Protein AF-A0A7S2E389-F1 (afdb_monomer_lite)

Organism: NCBI:txid156173

Foldseek 3Di:
DPPDPLDFQKKKKKKKKFFFDDFLVVCPPVLVVLQLVLLCVQLVHDSVQWDWDFDGDRTIIMIMGIGRDPVSNVVSQVSCCVQQVDQVSVCVSSVTRTPDRMDMDMDMDTDDRDDPDDDDDDDDDDDDDDDPDPPVVVVVVVVVVVVVVVVVVVPPPPDPDDDDPVVVVVVVVVVVVPPD

Sequence (180 aa):
EPVNATLLRLFHEVTVEFKAAGSPEDYGEGERRQLIYAFAVLASVATSQITLTIEAGSVLIRVTIAVESAGTAQGLTSGLATSLANPSSASAVLGIQLESSPLIMSRNMFEPPSMPLSSTSPLIVDVVIAVTVTVPAFVLALLAAWLVRRWRSRRSTKLRSHQPAEIENVRRQDMEATTL

pLDDT: mean 70.9, std 14.21, range [37.81, 89.5]

Secondary structure (DSSP, 8-state):
--------EEEEEEEEEEEBSS-GGG--HHHHHHHHHHHHHHHT--GGGEEEEEETTTTEEEEEEEES-HHHHHHHHHHHHHHTSSHHHHHHHHSS-BSSPPEEEEEEEEEPP-------------------SSHHHHHHHHHHHHHHHHHHTTSSSS-SS---STTHHHHHHTTSSS--

Radius of gyration: 32.39 Å; chains: 1; bounding box: 57×94×91 Å

Structure (mmCIF, N/CA/C/O backbone):
data_AF-A0A7S2E389-F1
#
_entry.id   AF-A0A7S2E389-F1
#
loop_
_atom_site.group_PDB
_atom_site.id
_atom_site.type_symbol
_atom_site.label_atom_id
_atom_site.label_alt_id
_atom_site.label_comp_id
_atom_site.label_asym_id
_atom_site.label_entity_id
_atom_site.label_seq_id
_atom_site.pdbx_PDB_ins_code
_atom_site.Cartn_x
_atom_site.Cartn_y
_atom_site.Cartn_z
_atom_site.occupancy
_atom_site.B_iso_or_equiv
_atom_site.auth_seq_id
_atom_site.auth_comp_id
_atom_site.auth_asym_id
_atom_site.auth_atom_id
_atom_site.pdbx_PDB_model_num
ATOM 1 N N . GLU A 1 1 ? 14.743 -26.527 -36.123 1.00 47.25 1 GLU A N 1
ATOM 2 C CA . GLU A 1 1 ? 13.999 -25.509 -35.353 1.00 47.25 1 GLU A CA 1
ATOM 3 C C . GLU A 1 1 ? 14.771 -25.197 -34.081 1.00 47.25 1 GLU A C 1
ATOM 5 O O . GLU A 1 1 ? 15.100 -26.145 -33.373 1.00 47.25 1 GLU A O 1
ATOM 10 N N . PRO A 1 2 ? 15.164 -23.944 -33.803 1.00 46.78 2 PRO A N 1
ATOM 11 C CA . PRO A 1 2 ? 15.747 -23.632 -32.510 1.00 46.78 2 PRO A CA 1
ATOM 12 C C . PRO A 1 2 ? 14.647 -23.684 -31.444 1.00 46.78 2 PRO A C 1
ATOM 14 O O . PRO A 1 2 ? 13.579 -23.095 -31.596 1.00 46.78 2 PRO A O 1
ATOM 17 N N . VAL A 1 3 ? 14.937 -24.441 -30.389 1.00 47.91 3 VAL A N 1
ATOM 18 C CA . VAL A 1 3 ? 14.195 -24.528 -29.131 1.00 47.91 3 VAL A CA 1
ATOM 19 C C . VAL A 1 3 ? 13.726 -23.148 -28.679 1.00 47.91 3 VAL A C 1
ATOM 21 O O . VAL A 1 3 ? 14.531 -22.232 -28.524 1.00 47.91 3 VAL A O 1
ATOM 24 N N . ASN A 1 4 ? 12.414 -23.033 -28.475 1.00 49.16 4 ASN A N 1
ATOM 25 C CA . ASN A 1 4 ? 11.733 -21.903 -27.859 1.00 49.16 4 ASN A CA 1
ATOM 26 C C . ASN A 1 4 ? 12.424 -21.565 -26.527 1.00 49.16 4 ASN A C 1
ATOM 28 O O . ASN A 1 4 ? 12.176 -22.208 -25.507 1.00 49.16 4 ASN A O 1
ATOM 32 N N . ALA A 1 5 ? 13.349 -20.606 -26.554 1.00 50.44 5 ALA A N 1
ATOM 33 C CA . ALA A 1 5 ? 13.972 -20.065 -25.363 1.00 50.44 5 ALA A CA 1
ATOM 34 C C . ALA A 1 5 ? 12.904 -19.239 -24.651 1.00 50.44 5 ALA A C 1
ATOM 36 O O . ALA A 1 5 ? 12.725 -18.054 -24.917 1.00 50.44 5 ALA A O 1
ATOM 37 N N . THR A 1 6 ? 12.146 -19.904 -23.788 1.00 58.00 6 THR A N 1
ATOM 38 C CA . THR A 1 6 ? 11.231 -19.274 -22.852 1.00 58.00 6 THR A CA 1
ATOM 39 C C . THR A 1 6 ? 12.028 -18.295 -21.993 1.00 58.00 6 THR A C 1
ATOM 41 O O . THR A 1 6 ? 12.669 -18.686 -21.019 1.00 58.00 6 THR A O 1
ATOM 44 N N . LEU A 1 7 ? 12.055 -17.024 -22.394 1.00 58.09 7 LEU A N 1
ATOM 45 C CA . LEU A 1 7 ? 12.712 -15.971 -21.634 1.00 58.09 7 LEU A CA 1
ATOM 46 C C . LEU A 1 7 ? 11.925 -15.779 -20.337 1.00 58.09 7 LEU A C 1
ATOM 48 O O . LEU A 1 7 ? 10.818 -15.244 -20.353 1.00 58.09 7 LEU A O 1
ATOM 52 N N . LEU A 1 8 ? 12.497 -16.225 -19.218 1.00 62.19 8 LEU A N 1
ATOM 53 C CA . LEU A 1 8 ? 12.034 -15.823 -17.895 1.00 62.19 8 LEU A CA 1
ATOM 54 C C . LEU A 1 8 ? 12.131 -14.298 -17.824 1.00 62.19 8 LEU A C 1
ATOM 56 O O . LEU A 1 8 ? 13.225 -13.738 -17.932 1.00 62.19 8 LEU A O 1
ATOM 60 N N . ARG A 1 9 ? 10.993 -13.618 -17.675 1.00 67.62 9 ARG A N 1
ATOM 61 C CA . ARG A 1 9 ? 11.000 -12.177 -17.426 1.00 67.62 9 ARG A CA 1
ATOM 62 C C . ARG A 1 9 ? 11.419 -11.955 -15.977 1.00 67.62 9 ARG A C 1
ATOM 64 O O . ARG A 1 9 ? 10.734 -12.388 -15.051 1.00 67.62 9 ARG A O 1
ATOM 71 N N . LEU A 1 10 ? 12.573 -11.318 -15.802 1.00 75.62 10 LEU A N 1
ATOM 72 C CA . LEU A 1 10 ? 13.026 -10.819 -14.510 1.00 75.62 10 LEU A CA 1
ATOM 73 C C . LEU A 1 10 ? 12.298 -9.505 -14.232 1.00 75.62 10 LEU A C 1
ATOM 75 O O . LEU A 1 10 ? 12.413 -8.562 -15.014 1.00 75.62 10 LEU A O 1
ATOM 79 N N . PHE A 1 11 ? 11.597 -9.435 -13.110 1.00 81.25 11 PHE A N 1
ATOM 80 C CA . PHE A 1 11 ? 11.039 -8.195 -12.590 1.00 81.25 11 PHE A CA 1
ATOM 81 C C . PHE A 1 11 ? 11.464 -8.008 -11.135 1.00 81.25 11 PHE A C 1
ATOM 83 O O . PHE A 1 11 ? 12.032 -8.892 -10.494 1.00 81.25 11 PHE A O 1
ATOM 90 N N . HIS A 1 12 ? 11.251 -6.810 -10.622 1.00 84.19 12 HIS A N 1
ATOM 91 C CA . HIS A 1 12 ? 11.649 -6.411 -9.287 1.00 84.19 12 HIS A CA 1
ATOM 92 C C . HIS A 1 12 ? 10.407 -5.981 -8.528 1.00 84.19 12 HIS A C 1
ATOM 94 O O . HIS A 1 12 ? 9.542 -5.289 -9.057 1.00 84.19 12 HIS A O 1
ATOM 100 N N . GLU A 1 13 ? 10.327 -6.398 -7.279 1.00 85.44 13 GLU A N 1
ATOM 101 C CA . GLU A 1 13 ? 9.229 -6.081 -6.390 1.00 85.44 13 GLU A CA 1
ATOM 102 C C . GLU A 1 13 ? 9.746 -5.202 -5.256 1.00 85.44 13 GLU A C 1
ATOM 104 O O . GLU A 1 13 ? 10.777 -5.503 -4.648 1.00 85.44 13 GLU A O 1
ATOM 109 N N . VAL A 1 14 ? 9.023 -4.126 -4.964 1.00 85.69 14 VAL A N 1
ATOM 110 C CA . VAL A 1 14 ? 9.218 -3.311 -3.767 1.00 85.69 14 VAL A CA 1
ATOM 111 C C . VAL A 1 14 ? 7.978 -3.454 -2.898 1.00 85.69 14 VAL A C 1
ATOM 113 O O . VAL A 1 14 ? 6.881 -3.090 -3.314 1.00 85.69 14 VAL A O 1
ATOM 116 N N . THR A 1 15 ? 8.155 -3.977 -1.692 1.00 86.88 15 THR A N 1
ATOM 117 C CA . THR A 1 15 ? 7.086 -4.170 -0.715 1.00 86.88 15 THR A CA 1
ATOM 118 C C . THR A 1 15 ? 7.263 -3.193 0.442 1.00 86.88 15 THR A C 1
ATOM 120 O O . THR A 1 15 ? 8.345 -3.085 1.018 1.00 86.88 15 THR A O 1
ATOM 123 N N . VAL A 1 16 ? 6.191 -2.480 0.778 1.00 86.50 16 VAL A N 1
ATOM 124 C CA . VAL A 1 16 ? 6.095 -1.563 1.914 1.00 86.50 16 VAL A CA 1
ATOM 125 C C . VAL A 1 16 ? 5.064 -2.114 2.887 1.00 86.50 16 VAL A C 1
ATOM 127 O O . VAL A 1 16 ? 3.914 -2.329 2.512 1.00 86.50 16 VAL A O 1
ATOM 130 N N . GLU A 1 17 ? 5.462 -2.337 4.131 1.00 89.50 17 GLU A N 1
ATOM 131 C CA . GLU A 1 17 ? 4.605 -2.888 5.177 1.00 89.50 17 GLU A CA 1
ATOM 132 C C . GLU A 1 17 ? 4.546 -1.944 6.372 1.00 89.50 17 GLU A C 1
ATOM 134 O O . GLU A 1 17 ? 5.573 -1.462 6.844 1.00 89.50 17 GLU A O 1
ATOM 139 N N . PHE A 1 18 ? 3.349 -1.667 6.879 1.00 86.19 18 PHE A N 1
ATOM 140 C CA . PHE A 1 18 ? 3.179 -0.828 8.058 1.00 86.19 18 PHE A CA 1
ATOM 141 C C . PHE A 1 18 ? 1.915 -1.170 8.832 1.00 86.19 18 PHE A C 1
ATOM 143 O O . PHE A 1 18 ? 0.954 -1.719 8.294 1.00 86.19 18 PHE A O 1
ATOM 150 N N . LYS A 1 19 ? 1.925 -0.800 10.113 1.00 88.31 19 LYS A N 1
ATOM 151 C CA . LYS A 1 19 ? 0.751 -0.877 10.978 1.00 88.31 19 LYS A CA 1
ATOM 152 C C . LYS A 1 19 ? 0.021 0.450 10.976 1.00 88.31 19 LYS A C 1
ATOM 154 O O . LYS A 1 19 ? 0.640 1.496 11.189 1.00 88.31 19 LYS A O 1
ATOM 159 N N . ALA A 1 20 ? -1.280 0.393 10.754 1.00 85.50 20 ALA A N 1
ATOM 160 C CA . ALA A 1 20 ? -2.153 1.548 10.803 1.00 85.50 20 ALA A CA 1
ATOM 161 C C . ALA A 1 20 ? -3.182 1.403 11.930 1.00 85.50 20 ALA A C 1
ATOM 163 O O . ALA A 1 20 ? -3.482 0.296 12.377 1.00 85.50 20 ALA A O 1
ATOM 164 N N . ALA A 1 21 ? -3.676 2.536 12.419 1.00 80.56 21 ALA A N 1
ATOM 165 C CA . ALA A 1 21 ? -4.662 2.557 13.487 1.00 80.56 21 ALA A CA 1
ATOM 166 C C . ALA A 1 21 ? -6.050 2.195 12.949 1.00 80.56 21 ALA A C 1
ATOM 168 O O . ALA A 1 21 ? -6.443 2.658 11.881 1.00 80.56 21 ALA A O 1
ATOM 169 N N . GLY A 1 22 ? -6.814 1.441 13.736 1.00 77.62 22 GLY A N 1
ATOM 170 C CA . GLY A 1 22 ? -8.198 1.090 13.424 1.00 77.62 22 GLY A CA 1
ATOM 171 C C . GLY A 1 22 ? -8.392 -0.404 13.205 1.00 77.62 22 GLY A C 1
ATOM 172 O O . GLY A 1 22 ? -7.653 -1.231 13.740 1.00 77.62 22 GLY A O 1
ATOM 173 N N . SER A 1 23 ? -9.421 -0.734 12.438 1.00 77.88 23 SER A N 1
ATOM 174 C CA . SER A 1 23 ? -9.804 -2.090 12.055 1.00 77.88 23 SER A CA 1
ATOM 175 C C . SER A 1 23 ? -9.699 -2.246 10.538 1.00 77.88 23 SER A C 1
ATOM 177 O O . SER A 1 23 ? -9.848 -1.266 9.815 1.00 77.88 23 SER A O 1
ATOM 179 N N . PRO A 1 24 ? -9.475 -3.460 10.005 1.00 77.25 24 PRO A N 1
ATOM 180 C CA . PRO A 1 24 ? -9.422 -3.675 8.553 1.00 77.25 24 PRO A CA 1
ATOM 181 C C . PRO A 1 24 ? -10.719 -3.244 7.843 1.00 77.25 24 PRO A C 1
ATOM 183 O O . PRO A 1 24 ? -10.689 -2.884 6.671 1.00 77.25 24 PRO A O 1
ATOM 186 N N . GLU A 1 25 ? -11.836 -3.230 8.572 1.00 78.12 25 GLU A N 1
ATOM 187 C CA . GLU A 1 25 ? -13.152 -2.745 8.140 1.00 78.12 25 GLU A CA 1
ATOM 188 C C . GLU A 1 25 ? -13.181 -1.233 7.853 1.00 78.12 25 GLU A C 1
ATOM 190 O O . GLU A 1 25 ? -13.958 -0.793 7.009 1.00 78.12 25 GLU A O 1
ATOM 195 N N . ASP A 1 26 ? -12.303 -0.448 8.490 1.00 78.00 26 ASP A N 1
ATOM 196 C CA . ASP A 1 26 ? -12.173 0.997 8.257 1.00 78.00 26 ASP A CA 1
ATOM 197 C C . ASP A 1 26 ? -11.518 1.307 6.898 1.00 78.00 26 ASP A C 1
ATOM 199 O O . ASP A 1 26 ? -11.553 2.441 6.424 1.00 78.00 26 ASP A O 1
ATOM 203 N N . TYR A 1 27 ? -10.931 0.299 6.247 1.00 80.62 27 TYR A N 1
ATOM 204 C CA . TYR A 1 27 ? -10.250 0.425 4.962 1.00 80.62 27 TYR A CA 1
ATOM 205 C C . TYR A 1 27 ? -11.116 -0.128 3.834 1.00 80.62 27 TYR A C 1
ATOM 207 O O . TYR A 1 27 ? -10.778 -1.120 3.175 1.00 80.62 27 TYR A O 1
ATOM 215 N N . GLY A 1 28 ? -12.245 0.542 3.611 1.00 81.50 28 GLY A N 1
ATOM 216 C CA . GLY A 1 28 ? -13.146 0.264 2.504 1.00 81.50 28 GLY A CA 1
ATOM 217 C C . GLY A 1 28 ? -12.509 0.539 1.139 1.00 81.50 28 GLY A C 1
ATOM 218 O O . GLY A 1 28 ? -11.346 0.922 1.002 1.00 81.50 28 GLY A O 1
ATOM 219 N N . GLU A 1 29 ? -13.277 0.344 0.066 1.00 80.00 29 GLU A N 1
ATOM 220 C CA . GLU A 1 29 ? -12.762 0.561 -1.292 1.00 80.00 29 GLU A CA 1
ATOM 221 C C . GLU A 1 29 ? -12.270 1.993 -1.542 1.00 80.00 29 GLU A C 1
ATOM 223 O O . GLU A 1 29 ? -11.377 2.192 -2.366 1.00 80.00 29 GLU A O 1
ATOM 228 N N . GLY A 1 30 ? -12.849 2.991 -0.869 1.00 79.69 30 GLY A N 1
ATOM 229 C CA . GLY A 1 30 ? -12.448 4.391 -1.006 1.00 79.69 30 GLY A CA 1
ATOM 230 C C . GLY A 1 30 ? -11.042 4.626 -0.471 1.00 79.69 30 GLY A C 1
ATOM 231 O O . GLY A 1 30 ? -10.175 5.113 -1.195 1.00 79.69 30 GLY A O 1
ATOM 232 N N . GLU A 1 31 ? -10.807 4.197 0.762 1.00 82.12 31 GLU A N 1
ATOM 233 C CA . GLU A 1 31 ? -9.537 4.290 1.471 1.00 82.12 31 GLU A CA 1
ATOM 234 C C . GLU A 1 31 ? -8.474 3.450 0.764 1.00 82.12 31 GLU A C 1
ATOM 236 O O . GLU A 1 31 ? -7.360 3.914 0.533 1.00 82.12 31 GLU A O 1
ATOM 241 N N . ARG A 1 32 ? -8.835 2.242 0.313 1.00 84.00 32 ARG A N 1
ATOM 242 C CA . ARG A 1 32 ? -7.960 1.387 -0.499 1.00 84.00 32 ARG A CA 1
ATOM 243 C C . ARG A 1 32 ? -7.542 2.069 -1.798 1.00 84.00 32 ARG A C 1
ATOM 245 O O . ARG A 1 32 ? -6.355 2.094 -2.118 1.00 84.00 32 ARG A O 1
ATOM 252 N N . ARG A 1 33 ? -8.486 2.660 -2.539 1.00 85.19 33 ARG A N 1
ATOM 253 C CA . ARG A 1 33 ? -8.187 3.413 -3.770 1.00 85.19 33 ARG A CA 1
ATOM 254 C C . ARG A 1 33 ? -7.328 4.639 -3.489 1.00 85.19 33 ARG A C 1
ATOM 256 O O . ARG A 1 33 ? -6.416 4.917 -4.262 1.00 85.19 33 ARG A O 1
ATOM 263 N N . GLN A 1 34 ? -7.588 5.347 -2.395 1.00 85.31 34 GLN A N 1
ATOM 264 C CA . GLN A 1 34 ? -6.793 6.499 -1.986 1.00 85.31 34 GLN A CA 1
ATOM 265 C C . GLN A 1 34 ? -5.358 6.096 -1.631 1.00 85.31 34 GLN A C 1
ATOM 267 O O . GLN A 1 34 ? -4.425 6.757 -2.078 1.00 85.31 34 GLN A O 1
ATOM 272 N N . LEU A 1 35 ? -5.172 4.991 -0.905 1.00 87.19 35 LEU A N 1
ATOM 273 C CA . LEU A 1 35 ? -3.854 4.443 -0.586 1.00 87.19 35 LEU A CA 1
ATOM 274 C C . LEU A 1 35 ? -3.107 4.027 -1.853 1.00 87.19 35 LEU A C 1
ATOM 276 O O . LEU A 1 35 ? -1.968 4.440 -2.051 1.00 87.19 35 LEU A O 1
ATOM 280 N N . ILE A 1 36 ? -3.759 3.284 -2.750 1.00 86.56 36 ILE A N 1
ATOM 281 C CA . ILE A 1 36 ? -3.169 2.896 -4.039 1.00 86.56 36 ILE A CA 1
ATOM 282 C C . ILE A 1 36 ? -2.757 4.138 -4.839 1.00 86.56 36 ILE A C 1
ATOM 284 O O . ILE A 1 36 ? -1.653 4.184 -5.376 1.00 86.56 36 ILE A O 1
ATOM 288 N N . TYR A 1 37 ? -3.605 5.167 -4.889 1.00 85.62 37 TYR A N 1
ATOM 289 C CA . TYR A 1 37 ? -3.296 6.413 -5.587 1.00 85.62 37 TYR A CA 1
ATOM 290 C C . TYR A 1 37 ? -2.128 7.172 -4.943 1.00 85.62 37 TYR A C 1
ATOM 292 O O . TYR A 1 37 ? -1.239 7.640 -5.650 1.00 85.62 37 TYR A O 1
ATOM 300 N N . ALA A 1 38 ? -2.085 7.262 -3.612 1.00 84.69 38 ALA A N 1
ATOM 301 C CA . ALA A 1 38 ? -0.989 7.907 -2.894 1.00 84.69 38 ALA A CA 1
ATOM 302 C C . ALA A 1 38 ? 0.353 7.220 -3.193 1.00 84.69 38 ALA A C 1
ATOM 304 O O . ALA A 1 38 ? 1.327 7.891 -3.530 1.00 84.69 38 ALA A O 1
ATOM 305 N N . PHE A 1 39 ? 0.390 5.884 -3.161 1.00 82.06 39 PHE A N 1
ATOM 306 C CA . PHE A 1 39 ? 1.584 5.124 -3.527 1.00 82.06 39 PHE A CA 1
ATOM 307 C C . PHE A 1 39 ? 1.938 5.258 -5.011 1.00 82.06 39 PHE A C 1
ATOM 309 O O . PHE A 1 39 ? 3.116 5.391 -5.327 1.00 82.06 39 PHE A O 1
ATOM 316 N N . ALA A 1 40 ? 0.956 5.303 -5.914 1.00 80.38 40 ALA A N 1
ATOM 317 C CA . ALA A 1 40 ? 1.194 5.540 -7.339 1.00 80.38 40 ALA A CA 1
ATOM 318 C C . ALA A 1 40 ? 1.856 6.900 -7.594 1.00 80.38 40 ALA A C 1
ATOM 320 O O . ALA A 1 40 ? 2.821 6.979 -8.351 1.00 80.38 40 ALA A O 1
ATOM 321 N N . VAL A 1 41 ? 1.392 7.957 -6.918 1.00 82.12 41 VAL A N 1
ATOM 322 C CA . VAL A 1 41 ? 1.977 9.303 -7.016 1.00 82.12 41 VAL A CA 1
ATOM 323 C C . VAL A 1 41 ? 3.383 9.345 -6.415 1.00 82.12 41 VAL A C 1
ATOM 325 O O . VAL A 1 41 ? 4.289 9.893 -7.036 1.00 82.12 41 VAL A O 1
ATOM 328 N N . LEU A 1 4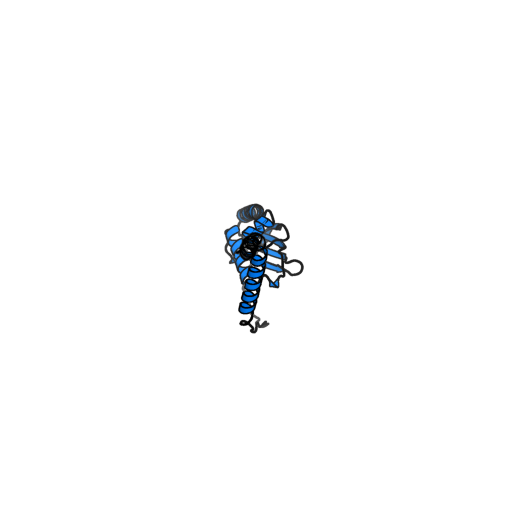2 ? 3.590 8.740 -5.242 1.00 79.12 42 LEU A N 1
ATOM 329 C CA . LEU A 1 42 ? 4.899 8.708 -4.576 1.00 79.12 42 LEU A CA 1
ATOM 330 C C . LEU A 1 42 ? 5.950 7.925 -5.360 1.00 79.12 42 LEU A C 1
ATOM 332 O O . LEU A 1 42 ? 7.102 8.343 -5.440 1.00 79.12 42 LEU A O 1
ATOM 336 N N . ALA A 1 43 ? 5.556 6.779 -5.910 1.00 77.00 43 ALA A N 1
ATOM 337 C CA . ALA A 1 43 ? 6.436 5.907 -6.672 1.00 77.00 43 ALA A CA 1
ATOM 338 C C . ALA A 1 43 ? 6.492 6.284 -8.164 1.00 77.00 43 ALA A C 1
ATOM 340 O O . ALA A 1 43 ? 7.304 5.740 -8.904 1.00 77.00 43 ALA A O 1
ATOM 341 N N . SER A 1 44 ? 5.662 7.221 -8.630 1.00 80.38 44 SER A N 1
ATOM 342 C CA . SER A 1 44 ? 5.530 7.559 -10.052 1.00 80.38 44 SER A CA 1
ATOM 343 C C . SER A 1 44 ? 5.253 6.328 -10.942 1.00 80.38 44 SER A C 1
ATOM 345 O O . SER A 1 44 ? 5.783 6.217 -12.050 1.00 80.38 44 SER A O 1
ATOM 347 N N . VAL A 1 45 ? 4.429 5.396 -10.457 1.00 81.06 45 VAL A N 1
ATOM 348 C CA . VAL A 1 45 ? 4.060 4.144 -11.147 1.00 81.06 45 VAL A CA 1
ATOM 349 C C . VAL A 1 45 ? 2.564 4.102 -11.450 1.00 81.06 45 VAL A C 1
ATOM 351 O O . VAL A 1 45 ? 1.775 4.848 -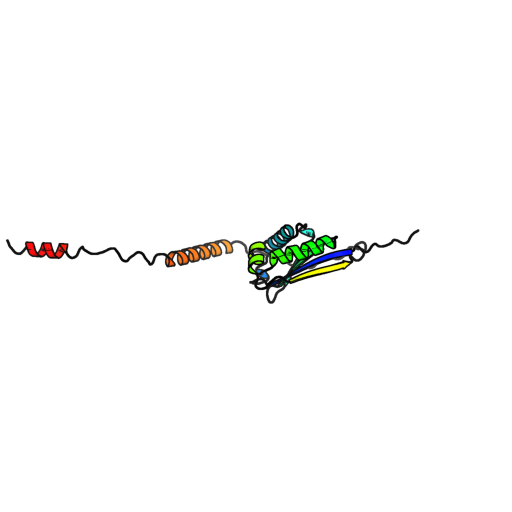10.869 1.00 81.06 45 VAL A O 1
ATOM 354 N N . ALA A 1 46 ? 2.148 3.211 -12.350 1.00 78.38 46 ALA A N 1
ATOM 355 C CA . ALA A 1 46 ? 0.728 3.000 -12.615 1.00 78.38 46 ALA A CA 1
ATOM 356 C C . ALA A 1 46 ? 0.059 2.245 -11.454 1.00 78.38 46 ALA A C 1
ATOM 358 O O . ALA A 1 46 ? 0.647 1.340 -10.864 1.00 78.38 46 ALA A O 1
ATOM 359 N N . THR A 1 47 ? -1.209 2.547 -11.167 1.00 75.94 47 THR A N 1
ATOM 360 C CA . THR A 1 47 ? -1.983 1.841 -10.127 1.00 75.94 47 THR A CA 1
ATOM 361 C C . THR A 1 47 ? -2.137 0.344 -10.409 1.00 75.94 47 THR A C 1
ATOM 363 O O . THR A 1 47 ? -2.266 -0.435 -9.473 1.00 75.94 47 THR A O 1
ATOM 366 N N . SER A 1 48 ? -2.068 -0.075 -11.678 1.00 78.62 48 SER A N 1
ATOM 367 C CA . SER A 1 48 ? -2.080 -1.484 -12.094 1.00 78.62 48 SER A CA 1
ATOM 368 C C . SER A 1 48 ? -0.838 -2.271 -11.666 1.00 78.62 48 SER A C 1
ATOM 370 O O . SER A 1 48 ? -0.867 -3.497 -11.683 1.00 78.62 48 SER A O 1
ATOM 372 N N . GLN A 1 49 ? 0.244 -1.588 -11.286 1.00 77.69 49 GLN A N 1
ATOM 373 C CA . GLN A 1 49 ? 1.479 -2.200 -10.789 1.00 77.69 49 GLN A CA 1
ATOM 374 C C . GLN A 1 49 ? 1.493 -2.323 -9.260 1.00 77.69 49 GLN A C 1
ATOM 376 O O . GLN A 1 49 ? 2.475 -2.813 -8.701 1.00 77.69 49 GLN A O 1
ATOM 381 N N . ILE A 1 50 ? 0.430 -1.864 -8.588 1.00 81.62 50 ILE A N 1
ATOM 382 C CA . ILE A 1 50 ? 0.327 -1.810 -7.132 1.00 81.62 50 ILE A CA 1
ATOM 383 C C . ILE A 1 50 ? -0.706 -2.820 -6.648 1.00 81.62 50 ILE A C 1
ATOM 385 O O . ILE A 1 50 ? -1.866 -2.793 -7.050 1.00 81.62 50 ILE A O 1
ATOM 389 N N . THR A 1 51 ? -0.294 -3.666 -5.711 1.00 86.12 51 THR A N 1
ATOM 390 C CA . THR A 1 51 ? -1.178 -4.575 -4.980 1.00 86.12 51 THR A CA 1
ATOM 391 C C . THR A 1 51 ? -1.247 -4.148 -3.519 1.00 86.12 51 THR A C 1
ATOM 393 O O . THR A 1 51 ? -0.216 -3.932 -2.888 1.00 86.12 51 THR A O 1
ATOM 396 N N . LEU A 1 52 ? -2.461 -4.023 -2.977 1.00 88.38 52 LEU A N 1
ATOM 397 C CA . LEU A 1 52 ? -2.716 -3.636 -1.588 1.00 88.38 52 LEU A CA 1
ATOM 398 C C . LEU A 1 52 ? -3.365 -4.802 -0.838 1.00 88.38 52 LEU A C 1
ATOM 400 O O . LEU A 1 52 ? -4.450 -5.250 -1.206 1.00 88.38 52 LEU A O 1
ATOM 404 N N . THR A 1 53 ? -2.729 -5.245 0.241 1.00 86.00 53 THR A N 1
ATOM 405 C CA . THR A 1 53 ? -3.255 -6.267 1.156 1.00 86.00 53 THR A CA 1
ATOM 406 C C . THR A 1 53 ? -3.434 -5.656 2.540 1.00 86.00 53 THR A C 1
ATOM 408 O O . THR A 1 53 ? -2.582 -4.895 2.994 1.00 86.00 53 THR A O 1
ATOM 411 N N . ILE A 1 54 ? -4.554 -5.963 3.196 1.00 86.00 54 ILE A N 1
ATOM 412 C CA . ILE A 1 54 ? -4.874 -5.481 4.544 1.00 86.00 54 ILE A CA 1
ATOM 413 C C . ILE A 1 54 ? -5.273 -6.691 5.379 1.00 86.00 54 ILE A C 1
ATOM 415 O O . ILE A 1 54 ? -6.243 -7.370 5.041 1.00 86.00 54 ILE A O 1
ATOM 419 N N . GLU A 1 55 ? -4.520 -6.961 6.440 1.00 83.25 55 GLU A N 1
ATOM 420 C CA . GLU A 1 55 ? -4.726 -8.111 7.324 1.00 83.25 55 GLU A CA 1
ATOM 421 C C . GLU A 1 55 ? -5.236 -7.668 8.708 1.00 83.25 55 GLU A C 1
ATOM 423 O O . GLU A 1 55 ? -4.934 -6.570 9.186 1.00 83.25 55 GLU A O 1
ATOM 428 N N . ALA A 1 56 ? -6.035 -8.526 9.352 1.00 77.19 56 ALA A N 1
ATOM 429 C CA . ALA A 1 56 ? -6.571 -8.298 10.694 1.00 77.19 56 ALA A CA 1
ATOM 430 C C . ALA A 1 56 ? -5.546 -8.662 11.791 1.00 77.19 56 ALA A C 1
ATOM 432 O O . ALA A 1 56 ? -4.744 -9.572 11.604 1.00 77.19 56 ALA A O 1
ATOM 433 N N . GLY A 1 57 ? -5.625 -8.009 12.962 1.00 60.12 57 GLY A N 1
ATOM 434 C CA . GLY A 1 57 ? -4.775 -8.314 14.132 1.00 60.12 57 GLY A CA 1
ATOM 435 C C . GLY A 1 57 ? -3.691 -7.272 14.455 1.00 60.12 57 GLY A C 1
ATOM 436 O O . GLY A 1 57 ? -2.570 -7.649 14.775 1.00 60.12 57 GLY A O 1
ATOM 437 N N . SER A 1 58 ? -4.053 -5.980 14.437 1.00 66.12 58 SER A N 1
ATOM 438 C CA . SER A 1 58 ? -3.217 -4.802 14.112 1.00 66.12 58 SER A CA 1
ATOM 439 C C . SER A 1 58 ? -3.188 -4.630 12.606 1.00 66.12 58 SER A C 1
ATOM 441 O O . SER A 1 58 ? -2.500 -5.398 11.947 1.00 66.12 58 SER A O 1
ATOM 443 N N . VAL A 1 59 ? -3.961 -3.671 12.081 1.00 83.50 59 VAL A N 1
ATOM 444 C CA . VAL A 1 59 ? -4.150 -3.452 10.638 1.00 83.50 59 VAL A CA 1
ATOM 445 C C . VAL A 1 59 ? -2.793 -3.387 9.954 1.00 83.50 59 VAL A C 1
ATOM 447 O O . VAL A 1 59 ? -2.109 -2.361 9.989 1.00 83.50 59 VAL A O 1
ATOM 450 N N . LEU A 1 60 ? -2.400 -4.513 9.368 1.00 86.00 60 LEU A N 1
ATOM 451 C CA . LEU A 1 60 ? -1.133 -4.664 8.686 1.00 86.00 60 LEU A CA 1
ATOM 452 C C . LEU A 1 60 ? -1.413 -4.402 7.221 1.00 86.00 60 LEU A C 1
ATOM 454 O O . LEU A 1 60 ? -2.083 -5.189 6.551 1.00 86.00 60 LEU A O 1
ATOM 458 N N . ILE A 1 61 ? -0.944 -3.255 6.752 1.00 86.88 61 ILE A N 1
ATOM 459 C CA . ILE A 1 61 ? -1.109 -2.842 5.371 1.00 86.88 61 ILE A CA 1
ATOM 460 C C . ILE A 1 61 ? 0.182 -3.169 4.642 1.00 86.88 61 ILE A C 1
ATOM 462 O O . ILE A 1 61 ? 1.249 -2.661 4.991 1.00 86.88 61 ILE A O 1
ATOM 466 N N . ARG A 1 62 ? 0.067 -4.013 3.619 1.00 87.50 62 ARG A N 1
ATOM 467 C CA . ARG A 1 62 ? 1.157 -4.372 2.719 1.00 87.50 62 ARG A CA 1
ATOM 468 C C . ARG A 1 62 ? 0.865 -3.833 1.328 1.00 87.50 62 ARG A C 1
ATOM 470 O O . ARG A 1 62 ? -0.159 -4.161 0.730 1.00 87.50 62 ARG A O 1
ATOM 477 N N . VAL A 1 63 ? 1.780 -3.020 0.823 1.00 87.62 63 VAL A N 1
ATOM 478 C CA . VAL A 1 63 ? 1.744 -2.450 -0.521 1.00 87.62 63 VAL A CA 1
ATOM 479 C C . VAL A 1 63 ? 2.888 -3.029 -1.321 1.00 87.62 63 VAL A C 1
ATOM 481 O O . VAL A 1 63 ? 4.044 -2.874 -0.945 1.00 87.62 63 VAL A O 1
ATOM 484 N N . THR A 1 64 ? 2.567 -3.663 -2.434 1.00 85.25 64 THR A N 1
ATOM 485 C CA . THR A 1 64 ? 3.536 -4.318 -3.304 1.00 85.25 64 THR A CA 1
ATOM 486 C C . THR A 1 64 ? 3.548 -3.623 -4.654 1.00 85.25 64 THR A C 1
ATOM 488 O O . THR A 1 64 ? 2.498 -3.462 -5.269 1.00 85.25 64 THR A O 1
ATOM 491 N N . ILE A 1 65 ? 4.728 -3.200 -5.100 1.00 81.81 65 ILE A N 1
ATOM 492 C CA . ILE A 1 65 ? 4.944 -2.456 -6.341 1.00 81.81 65 ILE A CA 1
ATOM 493 C C . ILE A 1 65 ? 5.844 -3.286 -7.256 1.00 81.81 65 ILE A C 1
ATOM 495 O O . ILE A 1 65 ? 6.998 -3.550 -6.914 1.00 81.81 65 ILE A O 1
ATOM 499 N N . ALA A 1 66 ? 5.334 -3.670 -8.424 1.00 84.12 66 ALA A N 1
ATOM 500 C CA . ALA A 1 66 ? 6.095 -4.400 -9.435 1.00 84.12 66 ALA A CA 1
ATOM 501 C C . ALA A 1 66 ? 6.733 -3.441 -10.454 1.00 84.12 66 ALA A C 1
ATOM 503 O O . ALA A 1 66 ? 6.051 -2.609 -11.053 1.00 84.12 66 ALA A O 1
ATOM 504 N N . VAL A 1 67 ? 8.041 -3.572 -10.683 1.00 80.81 67 VAL A N 1
ATOM 505 C CA . VAL A 1 67 ? 8.804 -2.770 -11.650 1.00 80.81 67 VAL A CA 1
ATOM 506 C C . VAL A 1 67 ? 9.763 -3.628 -12.470 1.00 80.81 67 VAL A C 1
ATOM 508 O O . VAL A 1 67 ? 10.334 -4.599 -11.988 1.00 80.81 67 VAL A O 1
ATOM 511 N N . GLU A 1 68 ? 9.990 -3.259 -13.727 1.00 78.69 68 GLU A N 1
ATOM 512 C CA . GLU A 1 68 ? 10.834 -4.054 -14.633 1.00 78.69 68 GLU A CA 1
ATOM 513 C C . GLU A 1 68 ? 12.338 -3.831 -14.387 1.00 78.69 68 GLU A C 1
ATOM 515 O O . GLU A 1 68 ? 13.153 -4.732 -14.576 1.00 78.69 68 GLU A O 1
ATOM 520 N N . SER A 1 69 ? 12.725 -2.646 -13.906 1.00 78.81 69 SER A N 1
ATOM 521 C CA . SER A 1 69 ? 14.129 -2.243 -13.757 1.00 78.81 69 SER A CA 1
ATOM 522 C C . SER A 1 69 ? 14.627 -2.326 -12.313 1.00 78.81 69 SER A C 1
ATOM 524 O O . SER A 1 69 ? 14.040 -1.738 -11.402 1.00 78.81 69 SER A O 1
ATOM 526 N N . ALA A 1 70 ? 15.786 -2.967 -12.127 1.00 74.50 70 ALA A N 1
ATOM 527 C CA . ALA A 1 70 ? 16.497 -3.025 -10.848 1.00 74.50 70 ALA A CA 1
ATOM 528 C C . ALA A 1 70 ? 16.859 -1.627 -10.321 1.00 74.50 70 ALA A C 1
ATO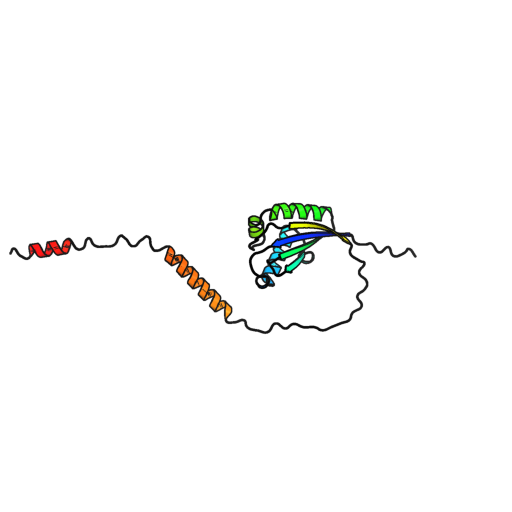M 530 O O . ALA A 1 70 ? 16.714 -1.345 -9.132 1.00 74.50 70 ALA A O 1
ATOM 531 N N . GLY A 1 71 ? 17.298 -0.732 -11.216 1.00 70.44 71 GLY A N 1
ATOM 532 C CA . GLY A 1 71 ? 17.648 0.646 -10.863 1.00 70.44 71 GLY A CA 1
ATOM 533 C C . GLY A 1 71 ? 16.426 1.447 -10.412 1.00 70.44 71 GLY A C 1
ATOM 534 O O . GLY A 1 71 ? 16.505 2.212 -9.453 1.00 70.44 71 GLY A O 1
ATOM 535 N N . THR A 1 72 ? 15.271 1.204 -11.038 1.00 77.81 72 THR A N 1
ATOM 536 C CA . THR A 1 72 ? 13.996 1.788 -10.603 1.00 77.81 72 THR A CA 1
ATOM 537 C C . THR A 1 72 ? 13.592 1.251 -9.233 1.00 77.81 72 THR A C 1
ATOM 539 O O . THR A 1 72 ? 13.231 2.042 -8.371 1.00 77.81 72 THR A O 1
ATOM 542 N N . ALA A 1 73 ? 13.727 -0.054 -8.976 1.00 73.75 73 ALA A N 1
ATOM 543 C CA . ALA A 1 73 ? 13.428 -0.638 -7.665 1.00 73.75 73 ALA A CA 1
ATOM 544 C C . ALA A 1 73 ? 14.303 -0.052 -6.540 1.00 73.75 73 ALA A C 1
ATOM 546 O O . ALA A 1 73 ? 13.802 0.260 -5.458 1.00 73.75 73 ALA A O 1
ATOM 547 N N . GLN A 1 74 ? 15.599 0.156 -6.795 1.00 74.69 74 GLN A N 1
ATOM 548 C CA . GLN A 1 74 ? 16.505 0.806 -5.840 1.00 74.69 74 GLN A CA 1
ATOM 549 C C . GLN A 1 74 ? 16.151 2.281 -5.616 1.00 74.69 74 GLN A C 1
ATOM 551 O O . GLN A 1 74 ? 16.100 2.731 -4.471 1.00 74.69 74 GLN A O 1
ATOM 556 N N . GLY A 1 75 ? 15.863 3.023 -6.690 1.00 76.81 75 GLY A N 1
ATOM 557 C CA . GLY A 1 75 ? 15.412 4.413 -6.604 1.00 76.81 75 GLY A CA 1
ATOM 558 C C . GLY A 1 75 ? 14.115 4.553 -5.804 1.00 76.81 75 GLY A C 1
ATOM 559 O O . GLY A 1 75 ? 14.025 5.407 -4.925 1.00 76.81 75 GLY A O 1
ATOM 560 N N . LEU A 1 76 ? 13.152 3.658 -6.039 1.00 82.56 76 LEU A N 1
ATOM 561 C CA . LEU A 1 76 ? 11.901 3.579 -5.287 1.00 82.56 76 LEU A CA 1
ATOM 562 C C . LEU A 1 76 ? 12.132 3.253 -3.819 1.00 82.56 76 LEU A C 1
ATOM 564 O O . LEU A 1 76 ? 11.563 3.913 -2.960 1.00 82.56 76 LEU A O 1
ATOM 568 N N . THR A 1 77 ? 12.991 2.279 -3.522 1.00 79.62 77 THR A N 1
ATOM 569 C CA . THR A 1 77 ? 13.318 1.908 -2.140 1.00 79.62 77 THR A CA 1
ATOM 570 C C . THR A 1 77 ? 13.873 3.114 -1.376 1.00 79.62 77 THR A C 1
ATOM 572 O O . THR A 1 77 ? 13.371 3.444 -0.305 1.00 79.62 77 THR A O 1
ATOM 575 N N . SER A 1 78 ? 14.850 3.825 -1.947 1.00 78.50 78 SER A N 1
ATOM 576 C CA . SER A 1 78 ? 15.454 5.013 -1.329 1.00 78.50 78 SER A CA 1
ATOM 577 C C . SER A 1 78 ? 14.482 6.197 -1.232 1.00 78.50 78 SER A C 1
ATOM 579 O O . SER A 1 78 ? 14.450 6.897 -0.217 1.00 78.50 78 SER A O 1
ATOM 581 N N . GLY A 1 79 ? 13.669 6.420 -2.269 1.00 78.00 79 GLY A N 1
ATOM 582 C CA . GLY A 1 79 ? 12.657 7.477 -2.304 1.00 78.00 79 GLY A CA 1
ATOM 583 C C . GLY A 1 79 ? 11.548 7.259 -1.275 1.00 78.00 79 GLY A C 1
ATOM 584 O O . GLY A 1 79 ? 11.236 8.166 -0.502 1.00 78.00 79 GLY A O 1
ATOM 585 N N . LEU A 1 80 ? 11.013 6.038 -1.196 1.00 83.44 80 LEU A N 1
ATOM 586 C CA . LEU A 1 80 ? 10.012 5.647 -0.204 1.00 83.44 80 LEU A CA 1
ATOM 587 C C . LEU A 1 80 ? 10.594 5.680 1.210 1.00 83.44 80 LEU A C 1
ATOM 589 O O . LEU A 1 80 ? 9.930 6.179 2.112 1.00 83.44 80 LEU A O 1
ATOM 593 N N . ALA A 1 81 ? 11.841 5.239 1.407 1.00 81.12 81 ALA A N 1
ATOM 594 C CA . ALA A 1 81 ? 12.499 5.301 2.713 1.00 81.12 81 ALA A CA 1
ATOM 595 C C . ALA A 1 81 ? 12.685 6.743 3.194 1.00 81.12 81 ALA A C 1
ATOM 597 O O . ALA A 1 81 ? 12.535 7.023 4.379 1.00 81.12 81 ALA A O 1
ATOM 598 N N . THR A 1 82 ? 12.954 7.670 2.274 1.00 78.50 82 THR A N 1
ATOM 599 C CA . THR A 1 82 ? 13.078 9.097 2.591 1.00 78.50 82 THR A CA 1
ATOM 600 C C . THR A 1 82 ? 11.711 9.731 2.864 1.00 78.50 82 THR A C 1
ATOM 602 O O . THR A 1 82 ? 11.552 10.472 3.831 1.00 78.50 82 THR A O 1
ATOM 605 N N . SER A 1 83 ? 10.707 9.432 2.033 1.00 76.44 83 SER A N 1
ATOM 606 C CA . SER A 1 83 ? 9.363 10.015 2.135 1.00 76.44 83 SER A CA 1
ATOM 607 C C . SER A 1 83 ? 8.578 9.493 3.344 1.00 76.44 83 SER A C 1
ATOM 609 O O . SER A 1 83 ? 7.864 10.249 4.005 1.00 76.44 83 SER A O 1
ATOM 611 N N . LEU A 1 84 ? 8.754 8.212 3.672 1.00 82.06 84 LEU A N 1
ATOM 612 C CA . LEU A 1 84 ? 8.047 7.515 4.744 1.00 82.06 84 LEU A CA 1
ATOM 613 C C . LEU A 1 84 ? 8.934 7.263 5.975 1.00 82.06 84 LEU A C 1
ATOM 615 O O . LEU A 1 84 ? 8.609 6.416 6.801 1.00 82.06 84 LEU A O 1
ATOM 619 N N . ALA A 1 85 ? 10.036 8.009 6.120 1.00 77.12 85 ALA A N 1
ATOM 620 C CA . ALA A 1 85 ? 11.061 7.796 7.149 1.00 77.12 85 ALA A CA 1
ATOM 621 C C . ALA A 1 85 ? 10.514 7.703 8.584 1.00 77.12 85 ALA A C 1
ATOM 623 O O . ALA A 1 85 ? 11.087 7.020 9.429 1.00 77.12 85 ALA A O 1
ATOM 624 N N . ASN A 1 86 ? 9.409 8.401 8.864 1.00 77.94 86 ASN A N 1
ATOM 625 C CA . ASN A 1 86 ? 8.784 8.465 10.179 1.00 77.94 86 ASN A CA 1
ATOM 626 C C . ASN A 1 86 ? 7.270 8.252 10.069 1.00 77.94 86 ASN A C 1
ATOM 628 O O . ASN A 1 86 ? 6.671 8.701 9.086 1.00 77.94 86 ASN A O 1
ATOM 632 N N . PRO A 1 87 ? 6.618 7.687 11.102 1.00 77.38 87 PRO A N 1
ATOM 633 C CA . PRO A 1 87 ? 5.177 7.443 11.089 1.00 77.38 87 PRO A CA 1
ATOM 634 C C . PRO A 1 87 ? 4.369 8.735 10.915 1.00 77.38 87 PRO A C 1
ATOM 636 O O . PRO A 1 87 ? 3.391 8.733 10.178 1.00 77.38 87 PRO A O 1
ATOM 639 N N . SER A 1 88 ? 4.795 9.865 11.495 1.00 77.06 88 SER A N 1
ATOM 640 C CA . SER A 1 88 ? 4.109 11.158 11.316 1.00 77.06 88 SER A CA 1
ATOM 641 C C . SER A 1 88 ? 4.192 11.689 9.882 1.00 77.06 88 SER A C 1
ATOM 643 O O . SER A 1 88 ? 3.206 12.200 9.357 1.00 77.06 88 SER A O 1
ATOM 645 N N . SER A 1 89 ? 5.355 11.558 9.234 1.00 78.19 89 SER A N 1
ATOM 646 C CA . SER A 1 89 ? 5.555 11.964 7.836 1.00 78.19 89 SER A CA 1
ATOM 647 C C . SER A 1 89 ? 4.768 11.058 6.894 1.00 78.19 89 SER A C 1
ATOM 649 O O . SER A 1 89 ? 4.036 11.548 6.040 1.00 78.19 89 SER A O 1
ATOM 651 N N . ALA A 1 90 ? 4.838 9.746 7.120 1.00 77.75 90 ALA A N 1
ATOM 652 C CA . ALA A 1 90 ? 4.054 8.765 6.387 1.00 77.75 90 ALA A CA 1
ATOM 653 C C . ALA A 1 90 ? 2.548 9.007 6.558 1.00 77.75 90 ALA A C 1
ATOM 655 O O . ALA A 1 90 ? 1.809 8.954 5.583 1.00 77.75 90 ALA A O 1
ATOM 656 N N . SER A 1 91 ? 2.096 9.363 7.763 1.00 80.44 91 SER A N 1
ATOM 657 C CA . SER A 1 91 ? 0.682 9.644 8.032 1.00 80.44 91 SER A CA 1
ATOM 658 C C . SER A 1 91 ? 0.192 10.892 7.301 1.00 80.44 91 SER A C 1
ATOM 660 O O . SER A 1 91 ? -0.908 10.904 6.756 1.00 80.44 91 SER A O 1
ATOM 662 N N . ALA A 1 92 ? 1.021 11.939 7.242 1.00 78.69 92 ALA A N 1
ATOM 663 C CA . ALA A 1 92 ? 0.708 13.161 6.503 1.00 78.69 92 ALA A CA 1
ATOM 664 C C . ALA A 1 92 ? 0.614 12.918 4.989 1.00 78.69 92 ALA A C 1
ATOM 666 O O . ALA A 1 92 ? -0.224 13.513 4.318 1.00 78.69 92 ALA A O 1
ATOM 667 N N . VAL A 1 93 ? 1.467 12.037 4.465 1.00 76.56 93 VAL A N 1
ATOM 668 C CA . VAL A 1 93 ? 1.524 11.697 3.041 1.00 76.56 93 VAL A CA 1
ATOM 669 C C . VAL A 1 93 ? 0.397 10.738 2.638 1.00 76.56 93 VAL A C 1
ATOM 671 O O . VAL A 1 93 ? -0.235 10.932 1.604 1.00 76.56 93 VAL A O 1
ATOM 674 N N . LEU A 1 94 ? 0.138 9.710 3.448 1.00 79.19 94 LEU A N 1
ATOM 675 C CA . LEU A 1 94 ? -0.838 8.654 3.159 1.00 79.19 94 LEU A CA 1
ATOM 676 C C . LEU A 1 94 ? -2.262 9.020 3.598 1.00 79.19 94 LEU A C 1
ATOM 678 O O . LEU A 1 94 ? -3.218 8.382 3.166 1.00 79.19 94 LEU A O 1
ATOM 682 N N . GLY A 1 95 ? -2.415 10.040 4.447 1.00 78.12 95 GLY A N 1
ATOM 683 C CA . GLY A 1 95 ? -3.712 10.496 4.947 1.00 78.12 95 GLY A CA 1
ATOM 684 C C . GLY A 1 95 ? -4.342 9.580 6.001 1.00 78.12 95 GLY A C 1
ATOM 685 O O . GLY A 1 95 ? -5.515 9.749 6.324 1.00 78.12 95 GLY A O 1
ATOM 686 N N . ILE A 1 96 ? -3.579 8.632 6.549 1.00 80.81 96 ILE A N 1
ATOM 687 C CA . ILE A 1 96 ? -4.008 7.674 7.579 1.00 80.81 96 ILE A CA 1
ATOM 688 C C . ILE A 1 96 ? -3.063 7.735 8.777 1.00 80.81 96 ILE A C 1
ATOM 690 O O . ILE A 1 96 ? -1.912 8.120 8.627 1.00 80.81 96 ILE A O 1
ATOM 694 N N . GLN A 1 97 ? -3.524 7.358 9.969 1.00 80.69 97 GLN A N 1
ATOM 695 C CA . GLN A 1 97 ? -2.656 7.300 11.149 1.00 80.69 97 GLN A CA 1
ATOM 696 C C . GLN A 1 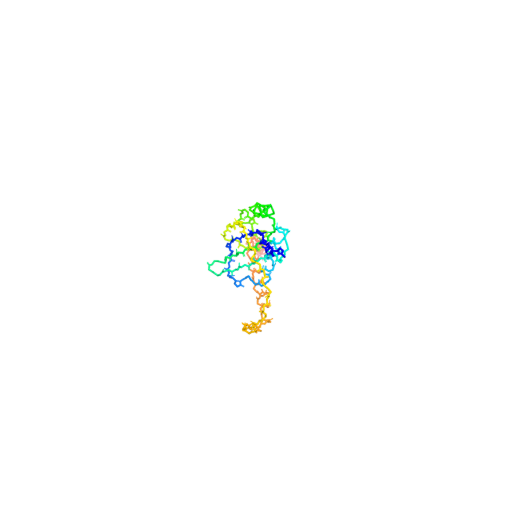97 ? -1.853 5.997 11.152 1.00 80.69 97 GLN A C 1
ATOM 698 O O . GLN A 1 97 ? -2.433 4.913 11.229 1.00 80.69 97 GLN A O 1
ATOM 703 N N . LEU A 1 98 ? -0.525 6.105 11.079 1.00 84.06 98 LEU A N 1
ATOM 704 C CA . LEU A 1 98 ? 0.384 4.972 11.229 1.00 84.06 98 LEU A CA 1
ATOM 705 C C . LEU A 1 98 ? 0.774 4.789 12.697 1.00 84.06 98 LEU A C 1
ATOM 707 O O . LEU A 1 98 ? 1.176 5.736 13.371 1.00 84.06 98 LEU A O 1
ATOM 711 N N . GLU A 1 99 ? 0.723 3.547 13.169 1.00 83.94 99 GLU A N 1
ATOM 712 C CA . GLU A 1 99 ? 1.171 3.157 14.511 1.00 83.94 99 GLU A CA 1
ATOM 713 C C . GLU A 1 99 ? 2.649 2.749 14.537 1.00 83.94 99 GLU A C 1
ATOM 715 O O . GLU A 1 99 ? 3.268 2.669 15.596 1.00 83.94 99 GLU A O 1
ATOM 720 N N . SER A 1 100 ? 3.236 2.445 13.379 1.00 82.94 100 SER A N 1
ATOM 721 C CA . SER A 1 100 ? 4.630 2.009 13.266 1.00 82.94 100 SER A CA 1
ATOM 722 C C . SER A 1 100 ? 5.287 2.568 12.014 1.00 82.94 100 SER A C 1
ATOM 724 O O . SER A 1 100 ? 4.617 2.866 11.024 1.00 82.94 100 SER A O 1
ATOM 726 N N . SER A 1 101 ? 6.613 2.697 12.059 1.00 82.31 101 SER A N 1
ATOM 727 C CA . SER A 1 101 ? 7.392 3.063 10.880 1.00 82.31 101 SER A CA 1
ATOM 728 C C . SER A 1 101 ? 7.235 2.000 9.787 1.00 82.31 101 SER A C 1
ATOM 730 O O . SER A 1 101 ? 7.299 0.807 10.100 1.00 82.31 101 SER A O 1
ATOM 732 N N . PRO A 1 102 ? 7.055 2.406 8.522 1.00 84.81 102 PRO A N 1
ATOM 733 C CA . PRO A 1 102 ? 6.975 1.468 7.417 1.00 84.81 102 PRO A CA 1
ATOM 734 C C . PRO A 1 102 ? 8.297 0.735 7.187 1.00 84.81 102 PRO A C 1
ATOM 736 O O . PRO A 1 102 ? 9.371 1.334 7.135 1.00 84.81 102 PRO A O 1
ATOM 739 N N . LEU A 1 103 ? 8.194 -0.579 7.020 1.00 86.00 103 LEU A N 1
ATOM 740 C CA . LEU A 1 103 ? 9.264 -1.464 6.595 1.00 86.00 103 LEU A CA 1
ATOM 741 C C . LEU A 1 103 ? 9.255 -1.540 5.068 1.00 86.00 103 LEU A C 1
ATOM 743 O O . LEU A 1 103 ? 8.231 -1.863 4.473 1.00 86.00 103 LEU A O 1
ATOM 747 N N . ILE A 1 104 ? 10.389 -1.262 4.430 1.00 87.00 104 ILE A N 1
ATOM 748 C CA . ILE A 1 104 ? 10.515 -1.288 2.970 1.00 87.00 104 ILE A CA 1
ATOM 749 C C . ILE A 1 104 ? 11.507 -2.382 2.591 1.00 87.00 104 ILE A C 1
ATOM 751 O O . ILE A 1 104 ? 12.631 -2.417 3.091 1.00 87.00 104 ILE A O 1
ATOM 755 N N . MET A 1 105 ? 11.089 -3.276 1.703 1.00 83.69 105 MET A N 1
ATOM 756 C CA . MET A 1 105 ? 11.874 -4.410 1.230 1.00 83.69 105 MET A CA 1
ATOM 757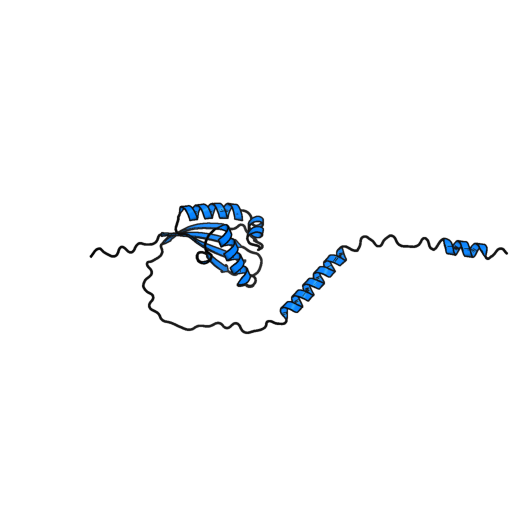 C C . MET A 1 105 ? 11.863 -4.429 -0.295 1.00 83.69 105 MET A C 1
ATOM 759 O O . MET A 1 105 ? 10.829 -4.179 -0.907 1.00 83.69 105 MET A O 1
ATOM 763 N N . SER A 1 106 ? 12.992 -4.762 -0.918 1.00 84.19 106 SER A N 1
ATOM 764 C CA . SER A 1 106 ? 13.058 -5.028 -2.358 1.00 84.19 106 SER A CA 1
ATOM 765 C C . SER A 1 106 ? 13.526 -6.455 -2.621 1.00 84.19 106 SER A C 1
ATOM 767 O O . SER A 1 106 ? 14.357 -6.997 -1.887 1.00 84.19 106 SER A O 1
ATOM 769 N N . ARG A 1 107 ? 12.962 -7.093 -3.649 1.00 81.06 107 ARG A N 1
ATOM 770 C CA . ARG A 1 107 ? 13.306 -8.460 -4.050 1.00 81.06 107 ARG A CA 1
ATOM 771 C C . ARG A 1 107 ? 13.226 -8.623 -5.567 1.00 81.06 107 ARG A C 1
ATOM 773 O O . ARG A 1 107 ? 12.387 -8.025 -6.231 1.00 81.06 107 ARG A O 1
ATOM 780 N N . ASN A 1 108 ? 14.079 -9.483 -6.108 1.00 82.38 108 ASN A N 1
ATOM 781 C CA . ASN A 1 108 ? 14.020 -9.937 -7.493 1.00 82.38 108 ASN A CA 1
ATOM 782 C C . ASN A 1 108 ? 13.006 -11.080 -7.632 1.00 82.38 108 ASN A C 1
ATOM 784 O O . ASN A 1 108 ? 13.050 -12.046 -6.867 1.00 82.38 108 ASN A O 1
ATOM 788 N N . MET A 1 109 ? 12.129 -10.990 -8.625 1.00 70.75 109 MET A N 1
ATOM 789 C CA . MET A 1 109 ? 11.151 -12.018 -8.955 1.00 70.75 109 MET A CA 1
ATOM 790 C C . MET A 1 109 ? 11.287 -12.475 -10.406 1.00 70.75 109 MET A C 1
ATOM 792 O O . MET A 1 109 ? 11.729 -11.737 -11.286 1.00 70.75 109 MET A O 1
ATOM 796 N N . PHE A 1 110 ? 10.895 -13.722 -10.642 1.00 65.50 110 PHE A N 1
ATOM 797 C CA . PHE A 1 110 ? 10.854 -14.324 -11.967 1.00 65.50 110 PHE A CA 1
ATOM 798 C C . PHE A 1 110 ? 9.407 -14.643 -12.297 1.00 65.50 110 PHE A C 1
ATOM 800 O O . PHE A 1 110 ? 8.753 -15.365 -11.541 1.00 65.50 110 PHE A O 1
ATOM 807 N N . GLU A 1 111 ? 8.909 -14.121 -13.415 1.00 60.78 111 GLU A N 1
ATOM 808 C CA . GLU A 1 111 ? 7.581 -14.500 -13.878 1.00 60.78 111 GLU A CA 1
ATOM 809 C C . GLU A 1 111 ? 7.678 -15.882 -14.528 1.00 60.78 111 GLU A C 1
ATOM 811 O O . GLU A 1 111 ? 8.484 -16.063 -15.454 1.00 60.78 111 GLU A O 1
ATOM 816 N N . PRO A 1 112 ? 6.919 -16.887 -14.050 1.00 59.50 112 PRO A N 1
ATOM 817 C CA . PRO A 1 112 ? 6.844 -18.147 -14.760 1.00 59.50 112 PRO A CA 1
ATOM 818 C C . PRO A 1 112 ? 6.232 -17.889 -16.142 1.00 59.50 112 PRO A C 1
ATOM 820 O O . PRO A 1 112 ? 5.386 -17.005 -16.291 1.00 59.50 112 PRO A O 1
ATOM 823 N N . PRO A 1 113 ? 6.628 -18.653 -17.170 1.00 57.53 113 PRO A N 1
ATOM 824 C CA . PRO A 1 113 ? 6.026 -18.507 -18.483 1.00 57.53 113 PRO A CA 1
ATOM 825 C C . PRO A 1 113 ? 4.517 -18.703 -18.399 1.00 57.53 113 PRO A C 1
ATOM 827 O O . PRO A 1 113 ? 4.047 -19.755 -17.962 1.00 57.53 113 PRO A O 1
ATOM 830 N N . SER A 1 114 ? 3.764 -17.690 -18.821 1.00 56.31 114 SER A N 1
ATOM 831 C CA . SER A 1 114 ? 2.310 -17.752 -18.888 1.00 56.31 114 SER A CA 1
ATOM 832 C C . SER A 1 114 ? 1.916 -18.860 -19.873 1.00 56.31 114 SER A C 1
ATOM 834 O O . SER A 1 114 ? 2.028 -18.699 -21.088 1.00 56.31 114 SER A O 1
ATOM 836 N N . MET A 1 115 ? 1.498 -20.019 -19.361 1.00 53.91 115 MET A N 1
ATOM 837 C CA . MET A 1 115 ? 0.863 -21.047 -20.187 1.00 53.91 115 MET A CA 1
ATOM 838 C C . MET A 1 115 ? -0.501 -20.519 -20.664 1.00 53.91 115 MET A C 1
ATOM 840 O O . MET A 1 115 ? -1.167 -19.808 -19.905 1.00 53.91 115 MET A O 1
ATOM 844 N N . PRO A 1 116 ? -0.946 -20.835 -21.895 1.00 52.75 116 PRO A N 1
ATOM 845 C CA . PRO A 1 116 ? -2.264 -20.419 -22.360 1.00 52.75 116 PRO A CA 1
ATOM 846 C C . PRO A 1 116 ? -3.351 -20.972 -21.425 1.00 52.75 116 PRO A C 1
ATOM 848 O O . PRO A 1 116 ? -3.438 -22.177 -21.186 1.00 52.75 116 PRO A O 1
ATOM 851 N N . LEU A 1 117 ? -4.165 -20.062 -20.885 1.00 45.81 117 LEU A N 1
ATOM 852 C CA . LEU A 1 117 ? -5.292 -20.335 -19.994 1.00 45.81 117 LEU A CA 1
ATOM 853 C C . LEU A 1 117 ? -6.288 -21.290 -20.669 1.00 45.81 117 LEU A C 1
ATOM 855 O O . LEU A 1 117 ? -7.001 -20.897 -21.590 1.00 45.81 117 LEU A O 1
ATOM 859 N N . SER A 1 118 ? -6.385 -22.530 -20.184 1.00 41.38 118 SER A N 1
ATOM 860 C CA . SER A 1 118 ? -7.586 -23.339 -20.405 1.00 41.38 118 SER A CA 1
ATOM 861 C C . SER A 1 118 ? -8.661 -22.863 -19.432 1.00 41.38 118 SER A C 1
ATOM 863 O O . SER A 1 118 ? -8.543 -23.022 -18.219 1.00 41.38 118 SER A O 1
ATOM 865 N N . SER A 1 119 ? -9.693 -22.230 -19.981 1.00 52.50 119 SER A N 1
ATOM 866 C CA . SER A 1 119 ? -10.922 -21.856 -19.287 1.00 52.50 119 SER A CA 1
ATOM 867 C C . SER A 1 119 ? -11.597 -23.072 -18.647 1.00 52.50 119 SER A C 1
ATOM 869 O O . SER A 1 119 ? -11.785 -24.066 -19.347 1.00 52.50 119 SER A O 1
ATOM 871 N N . THR A 1 120 ? -11.999 -22.962 -17.375 1.00 46.22 120 THR A N 1
ATOM 872 C CA . THR A 1 120 ? -13.199 -23.531 -16.698 1.00 46.22 120 THR A CA 1
ATOM 873 C C . THR A 1 120 ? -12.905 -23.482 -15.191 1.00 46.22 120 THR A C 1
ATOM 875 O O . THR A 1 120 ? -11.986 -24.132 -14.709 1.00 46.22 120 THR A O 1
ATOM 878 N N . SER A 1 121 ? -13.574 -22.654 -14.391 1.00 43.88 121 SER A N 1
ATOM 879 C CA . SER A 1 121 ? -14.881 -22.995 -13.812 1.00 43.88 121 SER A CA 1
ATOM 880 C C . SER A 1 121 ? -15.589 -21.743 -13.263 1.00 43.88 121 SER A C 1
ATOM 882 O O . SER A 1 121 ? -14.913 -20.876 -12.707 1.00 43.88 121 SER A O 1
ATOM 884 N N . PRO A 1 122 ? -16.925 -21.639 -13.372 1.00 60.97 122 PRO A N 1
ATOM 885 C CA . PRO A 1 122 ? -17.715 -20.621 -12.690 1.00 60.97 122 PRO A CA 1
ATOM 886 C C . PRO A 1 122 ? -18.123 -21.067 -11.267 1.00 60.97 122 PRO A C 1
ATOM 888 O O . PRO A 1 122 ? -18.141 -22.261 -10.977 1.00 60.97 122 PRO A O 1
ATOM 891 N N . LEU A 1 123 ? -18.588 -20.087 -10.474 1.00 49.75 123 LEU A N 1
ATOM 892 C CA . LEU A 1 123 ? -19.393 -20.180 -9.235 1.00 49.75 123 LEU A CA 1
ATOM 893 C C . LEU A 1 123 ? -18.625 -20.254 -7.894 1.00 49.75 123 LEU A C 1
ATOM 895 O O . LEU A 1 123 ? -18.069 -21.294 -7.568 1.00 49.75 123 LEU A O 1
ATOM 899 N N . ILE A 1 124 ? -18.656 -19.148 -7.121 1.00 45.50 124 ILE A N 1
ATOM 900 C CA . ILE A 1 124 ? -19.059 -18.994 -5.690 1.00 45.50 124 ILE A CA 1
ATOM 901 C C . ILE A 1 124 ? -18.875 -17.489 -5.305 1.00 45.50 124 ILE A C 1
ATOM 903 O O . ILE A 1 124 ? -17.749 -17.007 -5.338 1.00 45.50 124 ILE A O 1
ATOM 907 N N . VAL A 1 125 ? -19.931 -16.648 -5.345 1.00 43.78 125 VAL A N 1
ATOM 908 C CA . VAL A 1 125 ? -20.731 -16.026 -4.234 1.00 43.78 125 VAL A CA 1
ATOM 909 C C . VAL A 1 125 ? -19.889 -15.148 -3.271 1.00 43.78 125 VAL A C 1
ATOM 911 O O . VAL A 1 125 ? -18.926 -15.639 -2.706 1.00 43.78 125 VAL A O 1
ATOM 914 N N . ASP A 1 126 ? -20.137 -13.833 -3.127 1.00 37.81 126 ASP A N 1
ATOM 915 C CA . ASP A 1 126 ? -21.007 -13.326 -2.045 1.00 37.81 126 ASP A CA 1
ATOM 916 C C . ASP A 1 126 ? -21.714 -11.980 -2.323 1.00 37.81 126 ASP A C 1
ATOM 918 O O . ASP A 1 126 ? -21.247 -11.110 -3.057 1.00 37.81 126 ASP A O 1
ATOM 922 N N . VAL A 1 127 ? -22.902 -11.867 -1.739 1.00 48.97 127 VAL A N 1
ATOM 923 C CA . VAL A 1 127 ? -23.978 -10.901 -1.969 1.00 48.97 127 VAL A CA 1
ATOM 924 C C . VAL A 1 127 ? -23.870 -9.758 -0.953 1.00 48.97 127 VAL A C 1
ATOM 926 O O . VAL A 1 127 ? -23.892 -10.014 0.243 1.00 48.97 127 VAL A O 1
ATOM 929 N N . VAL A 1 128 ? -23.860 -8.489 -1.383 1.00 38.66 128 VAL A N 1
ATOM 930 C CA . VAL A 1 128 ? -23.980 -7.338 -0.459 1.00 38.66 128 VAL A CA 1
ATOM 931 C C . VAL A 1 128 ? -25.355 -6.685 -0.626 1.00 38.66 128 VAL A C 1
ATOM 933 O O . VAL A 1 128 ? -25.580 -5.873 -1.523 1.00 38.66 128 VAL A O 1
ATOM 936 N N . ILE A 1 129 ? -26.300 -7.088 0.231 1.00 45.56 129 ILE A N 1
ATOM 937 C CA . ILE A 1 129 ? -27.659 -6.533 0.331 1.00 45.56 129 ILE A CA 1
ATOM 938 C C . ILE A 1 129 ? -27.678 -5.323 1.283 1.00 45.56 129 ILE A C 1
ATOM 940 O O . ILE A 1 129 ? -27.274 -5.419 2.435 1.00 45.56 129 ILE A O 1
ATOM 944 N N . ALA A 1 130 ? -28.187 -4.210 0.743 1.00 43.69 130 ALA A N 1
ATOM 945 C CA . ALA A 1 130 ? -28.976 -3.112 1.325 1.00 43.69 130 ALA A CA 1
ATOM 946 C C . ALA A 1 130 ? -28.925 -2.823 2.843 1.00 43.69 130 ALA A C 1
ATOM 948 O O . ALA A 1 130 ? -29.412 -3.638 3.607 1.00 43.69 130 ALA A O 1
ATOM 949 N N . VAL A 1 131 ? -28.538 -1.587 3.225 1.00 45.94 131 VAL A N 1
ATOM 950 C CA . VAL A 1 131 ? -29.281 -0.617 4.087 1.00 45.94 131 VAL A CA 1
ATOM 951 C C . VAL A 1 131 ? -28.535 0.740 4.025 1.00 45.94 131 VAL A C 1
ATOM 953 O O . VAL A 1 131 ? -27.531 0.918 4.705 1.00 45.94 131 VAL A O 1
ATOM 956 N N . THR A 1 132 ? -28.978 1.723 3.225 1.00 49.16 132 THR A N 1
ATOM 957 C CA . THR A 1 132 ? -28.193 2.965 2.963 1.00 49.16 132 THR A CA 1
ATOM 958 C C . THR A 1 132 ? -28.930 4.298 3.159 1.00 49.16 132 THR A C 1
ATOM 960 O O . THR A 1 132 ? -28.639 5.254 2.445 1.00 49.16 132 THR A O 1
ATOM 963 N N . VAL A 1 133 ? -29.849 4.450 4.126 1.00 50.97 133 VAL A N 1
ATOM 964 C CA . VAL A 1 133 ? -30.526 5.768 4.290 1.00 50.97 133 VAL A CA 1
ATOM 965 C C . VAL A 1 133 ? -30.519 6.369 5.704 1.00 50.97 133 VAL A C 1
ATOM 967 O O . VAL A 1 133 ? -30.772 7.559 5.851 1.00 50.97 133 VAL A O 1
ATOM 970 N N . THR A 1 134 ? -30.125 5.656 6.762 1.00 51.94 134 THR A N 1
ATOM 971 C CA . THR A 1 134 ? -30.153 6.232 8.130 1.00 51.94 134 THR A CA 1
ATOM 972 C C . THR A 1 134 ? -28.817 6.811 8.617 1.00 51.94 134 THR A C 1
ATOM 974 O O . THR A 1 134 ? -28.806 7.685 9.486 1.00 51.94 134 THR A O 1
ATOM 977 N N . VAL A 1 135 ? -27.690 6.400 8.029 1.00 56.41 135 VAL A N 1
ATOM 978 C CA . VAL A 1 135 ? -26.333 6.785 8.467 1.00 56.41 135 VAL A CA 1
ATOM 979 C C . VAL A 1 135 ? -25.993 8.279 8.287 1.00 56.41 135 VAL A C 1
ATOM 981 O O . VAL A 1 135 ? -25.436 8.855 9.226 1.00 56.41 135 VAL A O 1
ATOM 984 N N . PRO A 1 136 ? -26.344 8.979 7.183 1.00 56.44 136 PRO A N 1
ATOM 985 C CA . PRO A 1 136 ? -25.919 10.373 7.020 1.00 56.44 136 PRO A CA 1
ATOM 986 C C . PRO A 1 136 ? -26.586 11.319 8.032 1.00 56.44 136 PRO A C 1
ATOM 988 O O . P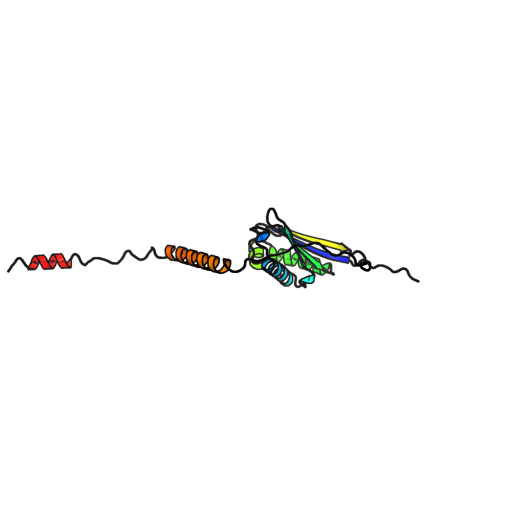RO A 1 136 ? -25.963 12.281 8.482 1.00 56.44 136 PRO A O 1
ATOM 991 N N . ALA A 1 137 ? -27.817 11.016 8.463 1.00 60.84 137 ALA A N 1
ATOM 992 C CA . ALA A 1 137 ? -28.514 11.793 9.488 1.00 60.84 137 ALA A CA 1
ATOM 993 C C . ALA A 1 137 ? -27.863 11.633 10.873 1.00 60.84 137 ALA A C 1
ATOM 995 O O . ALA A 1 137 ? -27.744 12.606 11.621 1.00 60.84 137 ALA A O 1
ATOM 996 N N . PHE A 1 138 ? -27.386 10.426 11.197 1.00 69.62 138 PHE A N 1
ATOM 997 C CA . PHE A 1 138 ? -26.732 10.150 12.476 1.00 69.62 138 PHE A CA 1
ATOM 998 C C . PHE A 1 138 ? -25.347 10.806 12.561 1.00 69.62 138 PHE A C 1
ATOM 1000 O O . PHE A 1 138 ? -24.996 11.394 13.585 1.00 69.62 138 PHE A O 1
ATOM 1007 N N . VAL A 1 139 ? -24.593 10.796 11.457 1.00 75.56 139 VAL A N 1
ATOM 1008 C CA . VAL A 1 139 ? -23.282 11.459 11.370 1.00 75.56 139 VAL A CA 1
ATOM 1009 C C . VAL A 1 139 ? -23.422 12.977 11.496 1.00 75.56 139 VAL A C 1
ATOM 1011 O O . VAL A 1 139 ? -22.695 13.588 12.278 1.00 75.56 139 VAL A O 1
ATOM 1014 N N . LEU A 1 140 ? -24.398 13.596 10.820 1.00 78.69 140 LEU A N 1
ATOM 1015 C CA . LEU A 1 140 ? -24.657 15.037 10.949 1.00 78.69 140 LEU A CA 1
ATOM 1016 C C . LEU A 1 140 ? -25.061 15.436 12.378 1.00 78.69 140 LEU A C 1
ATOM 1018 O O . LEU A 1 140 ? -24.590 16.457 12.886 1.00 78.69 140 LEU A O 1
ATOM 1022 N N . ALA A 1 141 ? -25.876 14.620 13.054 1.00 80.75 141 ALA A N 1
ATOM 1023 C CA . ALA A 1 141 ? -26.286 14.873 14.434 1.00 80.75 141 ALA A CA 1
ATOM 1024 C C . ALA A 1 141 ? -25.101 14.812 15.419 1.00 80.75 141 ALA A C 1
ATOM 1026 O O . ALA A 1 141 ? -24.970 15.682 16.287 1.00 80.75 141 ALA A O 1
ATOM 1027 N N . LEU A 1 142 ? -24.200 13.835 15.261 1.00 84.12 142 LEU A N 1
ATOM 1028 C CA . LEU A 1 142 ? -23.004 13.707 16.101 1.00 84.12 142 LEU A CA 1
ATOM 1029 C C . LEU A 1 142 ? -21.997 14.840 15.852 1.00 84.12 142 LEU A C 1
ATOM 1031 O O . LEU A 1 142 ? -21.423 15.374 16.806 1.00 84.12 142 LEU A O 1
ATOM 1035 N N . LEU A 1 143 ? -21.835 15.271 14.598 1.00 84.62 143 LEU A N 1
ATOM 1036 C CA . LEU A 1 143 ? -20.940 16.373 14.229 1.00 84.62 143 LEU A CA 1
ATOM 1037 C C . LEU A 1 143 ? -21.440 17.716 14.789 1.00 84.62 143 LEU A C 1
ATOM 1039 O O . LEU A 1 143 ? -20.653 18.497 15.334 1.00 84.62 143 LEU A O 1
ATOM 1043 N N . ALA A 1 144 ? -22.757 17.948 14.757 1.00 83.50 144 ALA A N 1
ATOM 1044 C CA . ALA A 1 144 ? -23.387 19.109 15.383 1.00 83.50 144 ALA A CA 1
ATOM 1045 C C . ALA A 1 144 ? -23.212 19.102 16.914 1.00 83.50 144 ALA A C 1
ATOM 1047 O O . ALA A 1 144 ? -22.808 20.112 17.499 1.00 83.50 144 ALA A O 1
ATOM 1048 N N . ALA A 1 145 ? -23.438 17.960 17.572 1.00 83.81 145 ALA A N 1
ATOM 1049 C CA . ALA A 1 145 ? -23.259 17.828 19.019 1.00 83.81 145 ALA A CA 1
ATOM 1050 C C . ALA A 1 145 ? -21.800 18.068 19.453 1.00 83.81 145 ALA A C 1
ATOM 1052 O O . ALA A 1 145 ? -21.545 18.723 20.472 1.00 83.81 145 ALA A O 1
ATOM 1053 N N . TRP A 1 146 ? -20.837 17.589 18.662 1.00 85.50 146 TRP A N 1
ATOM 1054 C CA . TRP A 1 146 ? -19.411 17.787 18.914 1.00 85.50 146 TRP A CA 1
ATOM 1055 C C . TRP A 1 146 ? -18.991 19.256 18.767 1.00 85.50 146 TRP A C 1
ATOM 1057 O O . TRP A 1 146 ? -18.313 19.795 19.648 1.00 85.50 146 TRP A O 1
ATOM 1067 N N . LEU A 1 147 ? -19.460 19.944 17.720 1.00 83.75 147 LEU A N 1
ATOM 1068 C CA . LEU A 1 147 ? -19.214 21.377 17.517 1.00 83.75 147 LEU A CA 1
ATOM 1069 C C . LEU A 1 147 ? -19.788 22.226 18.661 1.00 83.75 147 LEU A C 1
ATOM 1071 O O . LEU A 1 147 ? -19.095 23.108 19.177 1.00 83.75 147 LEU A O 1
ATOM 1075 N N . VAL A 1 148 ? -21.006 21.918 19.124 1.00 82.88 148 VAL A N 1
ATOM 1076 C CA . VAL A 1 148 ? -21.643 22.616 20.255 1.00 82.88 148 VAL A CA 1
ATOM 1077 C C . VAL A 1 148 ? -20.854 22.414 21.551 1.00 82.88 148 VAL A C 1
ATOM 1079 O O . VAL A 1 148 ? -20.572 23.388 22.255 1.00 82.88 148 VAL A O 1
ATOM 1082 N N . ARG A 1 149 ? -20.428 21.181 21.860 1.00 77.44 149 ARG A N 1
ATOM 1083 C CA . ARG A 1 149 ? -19.585 20.898 23.038 1.00 77.44 149 ARG A CA 1
ATOM 1084 C C . ARG A 1 149 ? -18.255 21.647 22.978 1.00 77.44 149 ARG A C 1
ATOM 1086 O O . ARG A 1 149 ? -17.838 22.237 23.977 1.00 77.44 149 ARG A O 1
ATOM 1093 N N . ARG A 1 150 ? -17.623 21.681 21.802 1.00 79.75 150 ARG A N 1
ATOM 1094 C CA . ARG A 1 150 ? -16.340 22.363 21.582 1.00 79.75 150 ARG A CA 1
ATOM 1095 C C . ARG A 1 150 ? -16.453 23.881 21.735 1.00 79.75 150 ARG A C 1
ATOM 1097 O O . ARG A 1 150 ? -15.540 24.509 22.269 1.00 79.75 150 ARG A O 1
ATOM 1104 N N . TRP A 1 151 ? -17.568 24.475 21.315 1.00 65.31 151 TRP A N 1
ATOM 1105 C CA . TRP A 1 151 ? -17.811 25.914 21.461 1.00 65.31 151 TRP A CA 1
ATOM 1106 C C . TRP A 1 151 ? -18.206 26.312 22.883 1.00 65.31 151 TRP A C 1
ATOM 1108 O O . TRP A 1 151 ? -17.814 27.384 23.352 1.00 65.31 151 TRP A O 1
ATOM 1118 N N . ARG A 1 152 ? -18.913 25.440 23.609 1.00 69.69 152 ARG A N 1
ATOM 1119 C CA . ARG A 1 152 ? -19.312 25.691 25.001 1.00 69.69 152 ARG A CA 1
ATOM 1120 C C . ARG A 1 152 ? -18.106 25.795 25.942 1.00 69.69 152 ARG A C 1
ATOM 1122 O O . ARG A 1 152 ? -18.134 26.595 26.868 1.00 69.69 152 ARG A O 1
ATOM 1129 N N . SER A 1 153 ? -17.012 25.092 25.640 1.00 57.91 153 SER A N 1
ATOM 1130 C CA . SER A 1 153 ? -15.750 25.182 26.391 1.00 57.91 153 SER A CA 1
ATOM 1131 C C . SER A 1 153 ? -14.994 26.509 26.210 1.00 57.91 153 SER A C 1
ATOM 1133 O O . SER A 1 153 ? -14.045 26.759 26.948 1.00 57.91 153 SER A O 1
ATOM 1135 N N . ARG A 1 154 ? -15.368 27.358 25.240 1.00 56.47 154 ARG A N 1
ATOM 1136 C CA . ARG A 1 154 ? -14.663 28.624 24.949 1.00 56.47 154 ARG A CA 1
ATOM 1137 C C . ARG A 1 154 ? -15.389 29.881 25.436 1.00 56.47 154 ARG A C 1
ATOM 1139 O O . ARG A 1 154 ? -14.844 30.970 25.301 1.00 56.47 154 ARG A O 1
ATOM 1146 N N . ARG A 1 155 ? -16.600 29.764 25.997 1.00 52.31 155 ARG A N 1
ATOM 1147 C CA . ARG A 1 155 ? -17.436 30.922 26.387 1.00 52.31 155 ARG A CA 1
ATOM 1148 C C . ARG A 1 155 ? -17.478 31.217 27.891 1.00 52.31 155 ARG A C 1
ATOM 1150 O O . ARG A 1 155 ? -18.265 32.057 28.309 1.00 52.31 155 ARG A O 1
ATOM 1157 N N . SER A 1 156 ? -16.621 30.595 28.700 1.00 51.75 156 SER A N 1
ATOM 1158 C CA . SER A 1 156 ? -16.665 30.749 30.166 1.00 51.75 156 SER A CA 1
ATOM 1159 C C . SER A 1 156 ? -15.633 31.720 30.754 1.00 51.75 156 SER A C 1
ATOM 1161 O O . SER A 1 156 ? -15.387 31.681 31.953 1.00 51.75 156 SER A O 1
ATOM 1163 N N . THR A 1 157 ? -15.040 32.617 29.959 1.00 53.81 157 THR A N 1
ATOM 1164 C CA . THR A 1 157 ? -14.111 33.654 30.465 1.00 53.81 157 THR A CA 1
ATOM 1165 C C . THR A 1 157 ? -14.557 35.085 30.167 1.00 53.81 157 THR A C 1
ATOM 1167 O O . THR A 1 157 ? -13.734 35.996 30.132 1.00 53.81 157 THR A O 1
ATOM 1170 N N . LYS A 1 158 ? -15.863 35.324 29.974 1.00 52.97 158 LYS A N 1
ATOM 1171 C CA . LYS A 1 158 ? -16.374 36.690 29.772 1.00 52.97 158 LYS A CA 1
ATOM 1172 C C . LYS A 1 158 ? -17.816 36.914 30.241 1.00 52.97 158 LYS A C 1
ATOM 1174 O O . LYS A 1 158 ? -18.622 37.462 29.509 1.00 52.97 158 LYS A O 1
ATOM 1179 N N . LEU A 1 159 ? -18.135 36.518 31.475 1.00 51.94 159 LEU A N 1
ATOM 1180 C CA . LEU A 1 159 ? -19.332 36.997 32.192 1.00 51.94 159 LEU A CA 1
ATOM 1181 C C . LEU A 1 159 ? -19.021 37.227 33.682 1.00 51.94 159 LEU A C 1
ATOM 1183 O O . LEU A 1 159 ? -19.689 36.713 34.571 1.00 51.94 159 LEU A O 1
ATOM 1187 N N . ARG A 1 160 ? -17.966 38.002 33.957 1.00 49.25 160 ARG A N 1
ATOM 1188 C CA . ARG A 1 160 ? -17.715 38.605 35.275 1.00 49.25 160 ARG A CA 1
ATOM 1189 C C . ARG A 1 160 ? -17.363 40.083 35.100 1.00 49.25 160 ARG A C 1
ATOM 1191 O O . ARG A 1 160 ? -16.262 40.493 35.432 1.00 49.25 160 ARG A O 1
ATOM 1198 N N . SER A 1 161 ? -18.277 40.854 34.508 1.00 54.06 161 SER A N 1
ATOM 1199 C CA . SER A 1 161 ? -18.257 42.330 34.524 1.00 54.06 161 SER A CA 1
ATOM 1200 C C . SER A 1 161 ? -19.549 42.917 33.927 1.00 54.06 161 SER A C 1
ATOM 1202 O O . SER A 1 161 ? -19.529 43.519 32.863 1.00 54.06 161 SER A O 1
ATOM 1204 N N . HIS A 1 162 ? -20.678 42.659 34.576 1.00 45.06 162 HIS A N 1
ATOM 1205 C CA . HIS A 1 162 ? -21.988 43.323 34.444 1.00 45.06 162 HIS A CA 1
ATOM 1206 C C . HIS A 1 162 ? -22.797 42.640 35.559 1.00 45.06 162 HIS A C 1
ATOM 1208 O O . HIS A 1 162 ? -22.977 41.433 35.467 1.00 45.06 162 HIS A O 1
ATOM 1214 N N . GLN A 1 163 ? -23.232 43.190 36.692 1.00 56.09 163 GLN A N 1
ATOM 1215 C CA . GLN A 1 163 ? -23.524 44.521 37.264 1.00 56.09 163 GLN A CA 1
ATOM 1216 C C . GLN A 1 163 ? -23.897 44.201 38.765 1.00 56.09 163 GLN A C 1
ATOM 1218 O O . GLN A 1 163 ? -24.211 43.027 38.994 1.00 56.09 163 GLN A O 1
ATOM 1223 N N . PRO A 1 164 ? -23.858 45.082 39.808 1.00 50.16 164 PRO A N 1
ATOM 1224 C CA . PRO A 1 164 ? -24.457 46.422 39.806 1.00 50.16 164 PRO A CA 1
ATOM 1225 C C . PRO A 1 164 ? -23.765 47.511 40.659 1.00 50.16 164 PRO A C 1
ATOM 1227 O O . PRO A 1 164 ? -23.639 47.398 41.873 1.00 50.16 164 PRO A O 1
ATOM 1230 N N . ALA A 1 165 ? -23.462 48.658 40.045 1.00 52.91 165 ALA A N 1
ATOM 1231 C CA . ALA A 1 165 ? -23.391 49.935 40.775 1.00 52.91 165 ALA A CA 1
ATOM 1232 C C . ALA A 1 165 ? -24.790 50.575 40.953 1.00 52.91 165 ALA A C 1
ATOM 1234 O O . ALA A 1 165 ? -24.924 51.688 41.449 1.00 52.91 165 ALA A O 1
ATOM 1235 N N . GLU A 1 166 ? -25.852 49.849 40.593 1.00 54.81 166 GLU A N 1
ATOM 1236 C CA . GLU A 1 166 ? -27.259 50.258 40.699 1.00 54.81 166 GLU A CA 1
ATOM 1237 C C . GLU A 1 166 ? -27.875 49.937 42.073 1.00 54.81 166 GLU A C 1
ATOM 1239 O O . GLU A 1 166 ? -29.065 49.683 42.191 1.00 54.81 166 GLU A O 1
ATOM 1244 N N . ILE A 1 167 ? -27.060 49.905 43.131 1.00 56.88 167 ILE A N 1
ATOM 1245 C CA . ILE A 1 167 ? -27.549 49.799 44.521 1.00 56.88 167 ILE A CA 1
ATOM 1246 C C . ILE A 1 167 ? -27.169 51.051 45.333 1.00 56.88 167 ILE A C 1
ATOM 1248 O O . ILE A 1 167 ? -27.803 51.355 46.339 1.00 56.88 167 ILE A O 1
ATOM 1252 N N . GLU A 1 168 ? -26.224 51.867 44.853 1.00 57.47 168 GLU A N 1
ATOM 1253 C CA . GLU A 1 168 ? -25.852 53.125 45.518 1.00 57.47 168 GLU A CA 1
ATOM 1254 C C . GLU A 1 168 ? -26.873 54.251 45.246 1.00 57.47 168 GLU A C 1
ATOM 1256 O O . GLU A 1 168 ? -27.082 55.118 46.093 1.00 57.47 168 GLU A O 1
ATOM 1261 N N . ASN A 1 169 ? -27.559 54.232 44.094 1.00 59.09 169 ASN A N 1
ATOM 1262 C CA . ASN A 1 169 ? -28.441 55.338 43.698 1.00 59.09 169 ASN A CA 1
ATOM 1263 C C . ASN A 1 169 ? -29.843 55.270 44.336 1.00 59.09 169 ASN A C 1
ATOM 1265 O O . ASN A 1 169 ? -30.434 56.306 44.620 1.00 59.09 169 ASN A O 1
ATOM 1269 N N . VAL A 1 170 ? -30.345 54.067 44.648 1.00 60.88 170 VAL A N 1
ATOM 1270 C CA . VAL A 1 170 ? -31.630 53.898 45.359 1.00 60.88 170 VAL A CA 1
ATOM 1271 C C . VAL A 1 170 ? -31.497 54.330 46.824 1.00 60.88 170 VAL A C 1
ATOM 1273 O O . VAL A 1 170 ? -32.349 55.042 47.342 1.00 60.88 170 VAL A O 1
ATOM 1276 N N . ARG A 1 171 ? -30.366 54.019 47.478 1.00 60.84 171 ARG A N 1
ATOM 1277 C CA . ARG A 1 171 ? -30.124 54.405 48.879 1.00 60.84 171 ARG A CA 1
ATOM 1278 C C . ARG A 1 171 ? -29.993 55.920 49.085 1.00 60.84 171 ARG A C 1
ATOM 1280 O O . ARG A 1 171 ? -30.278 56.404 50.178 1.00 60.84 171 ARG A O 1
ATOM 1287 N N . ARG A 1 172 ? -29.557 56.674 48.070 1.00 59.91 172 ARG A N 1
ATOM 1288 C CA . ARG A 1 172 ? -29.518 58.144 48.149 1.00 59.91 172 ARG A CA 1
ATOM 1289 C C . ARG A 1 172 ? -30.897 58.783 48.003 1.00 59.91 172 ARG A C 1
ATOM 1291 O O . ARG A 1 172 ? -31.142 59.772 48.681 1.00 59.91 172 ARG A O 1
ATOM 1298 N N . GLN A 1 173 ? -31.793 58.213 47.196 1.00 60.50 173 GLN A N 1
ATOM 1299 C CA . GLN A 1 173 ? -33.131 58.781 47.000 1.00 60.50 173 GLN A CA 1
ATOM 1300 C C . GLN A 1 173 ? -34.043 58.619 48.229 1.00 60.50 173 GLN A C 1
ATOM 1302 O O . GLN A 1 173 ? -34.846 59.508 48.495 1.00 60.50 173 GLN A O 1
ATOM 1307 N N . ASP A 1 174 ? -33.869 57.569 49.039 1.00 60.09 174 ASP A N 1
ATOM 1308 C CA . ASP A 1 174 ? -34.635 57.398 50.288 1.00 60.09 174 ASP A CA 1
ATOM 1309 C C . ASP A 1 174 ? -34.195 58.343 51.429 1.00 60.09 174 ASP A C 1
ATOM 1311 O O . ASP A 1 174 ? -34.969 58.598 52.352 1.00 60.09 174 ASP A O 1
ATOM 1315 N N . MET A 1 175 ? -32.980 58.910 51.386 1.00 61.00 175 MET A N 1
ATOM 1316 C CA . MET A 1 175 ? -32.511 59.841 52.428 1.00 61.00 175 MET A CA 1
ATOM 1317 C C . MET A 1 175 ? -32.936 61.301 52.204 1.00 61.00 175 MET A C 1
ATOM 1319 O O . MET A 1 175 ? -32.857 62.088 53.143 1.00 61.00 175 MET A O 1
ATOM 1323 N N . GLU A 1 176 ? -33.440 61.664 51.021 1.00 61.22 176 GLU A N 1
ATOM 1324 C CA . GLU A 1 176 ? -33.932 63.027 50.741 1.00 61.22 176 GLU A CA 1
ATOM 1325 C C . GLU A 1 176 ? -35.454 63.178 50.929 1.00 61.22 176 GLU A C 1
ATOM 1327 O O . GLU A 1 176 ? -35.959 64.296 50.972 1.00 61.22 176 GLU A O 1
ATOM 1332 N N . ALA A 1 177 ? -36.194 62.080 51.123 1.00 60.56 177 ALA A N 1
ATOM 1333 C CA . ALA A 1 177 ? -37.653 62.100 51.288 1.00 60.56 177 ALA A CA 1
ATOM 1334 C C . ALA A 1 177 ? -38.143 62.162 52.754 1.00 60.56 177 ALA A C 1
ATOM 1336 O O . ALA A 1 177 ? -39.346 62.106 52.989 1.00 60.56 177 ALA A O 1
ATOM 1337 N N . THR A 1 178 ? -37.247 62.275 53.747 1.00 60.69 178 THR A N 1
ATOM 1338 C CA . THR A 1 178 ? -37.630 62.322 55.184 1.00 60.69 178 THR A CA 1
ATOM 1339 C C . THR A 1 178 ? -37.267 63.644 55.879 1.00 60.69 178 THR A C 1
ATOM 1341 O O . THR A 1 178 ? -37.411 63.784 57.090 1.00 60.69 178 THR A O 1
ATOM 1344 N N . THR A 1 179 ? -36.836 64.655 55.128 1.00 62.09 179 THR A N 1
ATOM 1345 C CA . THR A 1 179 ? -36.640 66.016 55.646 1.00 62.09 179 THR A CA 1
ATOM 1346 C C . THR A 1 179 ? -37.210 67.028 54.668 1.00 62.09 179 THR A C 1
ATOM 1348 O O . THR A 1 179 ? -36.441 67.693 53.985 1.00 62.09 179 THR A O 1
ATOM 1351 N N . LEU A 1 180 ? -38.540 67.099 54.590 1.00 49.88 180 LEU A N 1
ATOM 1352 C CA . LEU A 1 180 ? -39.347 68.306 54.364 1.00 49.88 180 LEU A CA 1
ATOM 1353 C C . LEU A 1 180 ? -40.814 67.996 54.693 1.00 49.88 180 LEU A C 1
ATOM 1355 O O . LEU A 1 180 ? -41.324 66.971 54.192 1.00 49.88 180 LEU A O 1
#